Protein AF-A0A5R2NEH7-F1 (afdb_monomer_lite)

Foldseek 3Di:
DDPVVLQVPADKDWDWDADPVRDTDIDIGGQLLSLLLSLLLQLPDPPDDPVSSVVSLVSSLVSQCCCCVPVVHDNPDPVNVVDDPSSVVSNCVRNVPSDDPDCPPPNPPDDPD

pLDDT: mean 85.36, std 13.58, range [47.75, 96.75]

Secondary structure (DSSP, 8-state):
--THHHHHTSPEEEEEEE-TTS-EEEEEEE-HHHHHHHHHHHHT-TTS-HHHHHHHHHHHHHHHHIIIIIS---TT-HHHHTS-HHHHHHHHHHHTT-------TTS-SS---

Radius of gyration: 15.58 Å; chains: 1; bounding box: 39×42×32 Å

Structure (mmCIF, N/CA/C/O backbone):
data_AF-A0A5R2NEH7-F1
#
_entry.id   AF-A0A5R2NEH7-F1
#
loop_
_atom_site.group_PDB
_atom_site.id
_atom_site.type_symbol
_atom_site.label_atom_id
_atom_site.label_alt_id
_atom_site.label_comp_id
_atom_site.label_asym_id
_atom_site.label_entity_id
_atom_site.label_seq_id
_atom_site.pdbx_PDB_ins_code
_atom_site.Cartn_x
_atom_site.Cartn_y
_atom_site.Cartn_z
_atom_site.occupancy
_atom_site.B_iso_or_equiv
_atom_site.auth_seq_id
_atom_site.auth_comp_id
_atom_site.auth_asym_id
_atom_site.auth_atom_id
_atom_site.pdbx_PDB_model_num
ATOM 1 N N . MET A 1 1 ? 3.085 -15.963 -14.053 1.00 50.31 1 MET A N 1
ATOM 2 C CA . MET A 1 1 ? 3.107 -16.133 -12.584 1.00 50.31 1 MET A CA 1
ATOM 3 C C . MET A 1 1 ? 2.133 -15.149 -11.960 1.00 50.31 1 MET A C 1
ATOM 5 O O . MET A 1 1 ? 2.234 -13.955 -12.229 1.00 50.31 1 MET A O 1
ATOM 9 N N . ASP A 1 2 ? 1.176 -15.665 -11.191 1.00 71.12 2 ASP A N 1
ATOM 10 C CA . ASP A 1 2 ? 0.076 -14.908 -10.588 1.00 71.12 2 ASP A CA 1
ATOM 11 C C . ASP A 1 2 ? 0.502 -14.182 -9.305 1.00 71.12 2 ASP A C 1
ATOM 13 O O . ASP A 1 2 ? 0.607 -14.782 -8.239 1.00 71.12 2 ASP A O 1
ATOM 17 N N . GLY A 1 3 ? 0.700 -12.862 -9.394 1.00 81.81 3 GLY A N 1
ATOM 18 C CA . GLY A 1 3 ? 0.952 -11.993 -8.231 1.00 81.81 3 GLY A CA 1
ATOM 19 C C . GLY A 1 3 ? -0.271 -11.787 -7.328 1.00 81.81 3 GLY A C 1
ATOM 20 O O . GLY A 1 3 ? -0.130 -11.331 -6.196 1.00 81.81 3 GLY A O 1
ATOM 21 N N . LEU A 1 4 ? -1.467 -12.182 -7.784 1.00 87.25 4 LEU A N 1
ATOM 22 C CA . LEU A 1 4 ? -2.715 -12.039 -7.026 1.00 87.25 4 LEU A CA 1
ATOM 23 C C . LEU A 1 4 ? -2.692 -12.814 -5.700 1.00 87.25 4 LEU A C 1
ATOM 25 O O . LEU A 1 4 ? -3.285 -12.372 -4.717 1.00 87.25 4 LEU A O 1
ATOM 29 N N . GLN A 1 5 ? -1.956 -13.927 -5.644 1.00 88.88 5 GLN A N 1
ATOM 30 C CA . GLN A 1 5 ? -1.800 -14.723 -4.425 1.00 88.88 5 GLN A CA 1
ATOM 31 C C . GLN A 1 5 ? -1.187 -13.921 -3.267 1.00 88.88 5 GLN A C 1
ATOM 33 O O . GLN A 1 5 ? -1.487 -14.197 -2.107 1.00 88.88 5 GLN A O 1
ATOM 38 N N . TRP A 1 6 ? -0.388 -12.887 -3.556 1.00 88.81 6 TRP A N 1
ATOM 39 C CA . TRP A 1 6 ? 0.157 -11.999 -2.526 1.00 88.81 6 TRP A CA 1
ATOM 40 C C . TRP A 1 6 ? -0.922 -11.130 -1.870 1.00 88.81 6 TRP A C 1
ATOM 42 O O . TRP A 1 6 ? -0.818 -10.835 -0.685 1.00 88.81 6 TRP A O 1
ATOM 52 N N . LEU A 1 7 ? -1.975 -10.756 -2.606 1.00 88.69 7 LEU A N 1
ATOM 53 C CA . LEU A 1 7 ? -3.108 -10.002 -2.059 1.00 88.69 7 LEU A CA 1
ATOM 54 C C . LEU A 1 7 ? -4.114 -10.902 -1.340 1.00 88.69 7 LEU A C 1
ATOM 56 O O . LEU A 1 7 ? -4.660 -10.516 -0.309 1.00 88.69 7 LEU A O 1
ATOM 60 N N . ILE A 1 8 ? -4.362 -12.103 -1.869 1.00 88.88 8 ILE A N 1
ATOM 61 C CA . ILE A 1 8 ? -5.301 -13.057 -1.261 1.00 88.88 8 ILE A CA 1
ATOM 62 C C . ILE A 1 8 ? -4.853 -13.403 0.163 1.00 88.88 8 ILE A C 1
ATOM 64 O O . ILE A 1 8 ? -5.675 -13.366 1.081 1.00 88.88 8 ILE A O 1
ATOM 68 N N . ASN A 1 9 ? -3.548 -13.639 0.333 1.00 87.94 9 ASN A N 1
ATOM 69 C CA . ASN A 1 9 ? -2.920 -14.008 1.602 1.00 87.94 9 ASN A CA 1
ATOM 70 C C . ASN A 1 9 ? -2.441 -12.806 2.438 1.00 87.94 9 ASN A C 1
ATOM 72 O O . ASN A 1 9 ? -1.810 -12.996 3.476 1.00 87.94 9 ASN A O 1
ATOM 76 N N . ALA A 1 10 ? -2.711 -11.572 2.003 1.00 89.00 10 ALA A N 1
ATOM 77 C CA . ALA A 1 10 ? -2.406 -10.386 2.794 1.00 89.00 10 ALA A CA 1
ATOM 78 C C . ALA A 1 10 ? -3.265 -10.350 4.074 1.00 89.00 10 ALA A C 1
ATOM 80 O O . ALA A 1 10 ? -4.429 -10.779 4.026 1.00 89.00 10 ALA A O 1
ATOM 81 N N . PRO A 1 11 ? -2.748 -9.791 5.190 1.00 89.00 11 PRO A N 1
ATOM 82 C CA . PRO A 1 11 ? -3.546 -9.523 6.376 1.00 89.00 11 PRO A CA 1
ATOM 83 C C . PRO A 1 11 ? -4.824 -8.773 6.008 1.00 89.00 11 PRO A C 1
ATOM 85 O O . PRO A 1 11 ? -4.800 -7.792 5.253 1.00 89.00 11 PRO A O 1
ATOM 88 N N . LYS A 1 12 ? -5.945 -9.273 6.528 1.00 90.06 12 LYS A N 1
ATOM 89 C CA . LYS A 1 12 ? -7.229 -8.589 6.429 1.00 90.06 12 LYS A CA 1
ATOM 90 C C . LYS A 1 12 ? -7.257 -7.476 7.458 1.00 90.06 12 LYS A C 1
ATOM 92 O O . LYS A 1 12 ? -6.708 -7.609 8.549 1.00 90.06 12 LYS A O 1
ATOM 97 N N . MET A 1 13 ? -7.908 -6.396 7.088 1.00 89.38 13 MET A N 1
ATOM 98 C CA . MET A 1 13 ? -8.184 -5.285 7.971 1.00 89.38 13 MET A CA 1
ATOM 99 C C . MET A 1 13 ? -9.620 -4.835 7.770 1.00 89.38 13 MET A C 1
ATOM 101 O O . MET A 1 13 ? -10.271 -5.178 6.783 1.00 89.38 13 MET A O 1
ATOM 105 N N . GLU A 1 14 ? -10.090 -4.031 8.701 1.00 89.88 14 GLU A N 1
ATOM 106 C CA . GLU A 1 14 ? -11.409 -3.436 8.652 1.00 89.88 14 GLU A CA 1
ATOM 107 C C . GLU A 1 14 ? -11.258 -1.931 8.844 1.00 89.88 14 GLU A C 1
ATOM 109 O O . GLU A 1 14 ? -10.411 -1.476 9.617 1.00 89.88 14 GLU A O 1
ATOM 114 N N . ALA A 1 15 ? -12.057 -1.164 8.114 1.00 85.38 15 ALA A N 1
ATOM 115 C CA . ALA A 1 15 ? -12.224 0.263 8.329 1.00 85.38 15 ALA A CA 1
ATOM 116 C C . ALA A 1 15 ? -13.717 0.578 8.402 1.00 85.38 15 ALA A C 1
ATOM 118 O O . ALA A 1 15 ? -14.507 -0.025 7.680 1.00 85.38 15 ALA A O 1
ATOM 119 N N . VAL A 1 16 ? -14.103 1.531 9.247 1.00 90.00 16 VAL A N 1
ATOM 120 C CA . VAL A 1 16 ? -15.476 2.042 9.289 1.00 90.00 16 VAL A CA 1
ATOM 121 C C . VAL A 1 16 ? -15.549 3.292 8.417 1.00 90.00 16 VAL A C 1
ATOM 123 O O . VAL A 1 16 ? -14.756 4.215 8.591 1.00 90.00 16 VAL A O 1
ATOM 126 N N . ALA A 1 17 ? -16.490 3.309 7.479 1.00 88.75 17 ALA A N 1
ATOM 127 C CA . ALA A 1 17 ? -16.848 4.476 6.677 1.00 88.75 17 ALA A CA 1
ATOM 128 C C . ALA A 1 17 ? -18.251 4.972 7.053 1.00 88.75 17 ALA A C 1
ATOM 130 O O . ALA A 1 17 ? -18.974 4.292 7.776 1.00 88.75 17 ALA A O 1
ATOM 131 N N . ILE A 1 18 ? -18.636 6.145 6.554 1.00 93.38 18 ILE A N 1
ATOM 132 C CA . ILE A 1 18 ? -19.988 6.699 6.699 1.00 93.38 18 ILE A CA 1
ATOM 133 C C . ILE A 1 18 ? -20.693 6.607 5.341 1.00 93.38 18 ILE A C 1
ATOM 135 O O . ILE A 1 18 ? -20.111 7.001 4.329 1.00 93.38 18 ILE A O 1
ATOM 139 N N . ASP A 1 19 ? -21.907 6.054 5.308 1.00 93.69 19 ASP A N 1
ATOM 140 C CA . ASP A 1 19 ? -22.725 5.987 4.092 1.00 93.69 19 ASP A CA 1
ATOM 141 C C . ASP A 1 19 ? -23.433 7.321 3.783 1.00 93.69 19 ASP A C 1
ATOM 143 O O . ASP A 1 19 ? -23.387 8.279 4.554 1.00 93.69 19 ASP A O 1
ATOM 147 N N . GLU A 1 20 ? -24.131 7.385 2.647 1.00 95.44 20 GLU A N 1
ATOM 148 C CA . GLU A 1 20 ? -24.876 8.582 2.219 1.00 95.44 20 GLU A CA 1
ATOM 149 C C . GLU A 1 20 ? -26.028 8.977 3.164 1.00 95.44 20 GLU A C 1
ATOM 151 O O . GLU A 1 20 ? -26.542 10.092 3.097 1.00 95.44 20 GLU A O 1
ATOM 156 N N . ARG A 1 21 ? -26.439 8.070 4.055 1.00 96.00 21 ARG A N 1
ATOM 157 C CA . ARG A 1 21 ? -27.495 8.266 5.053 1.00 96.00 21 ARG A CA 1
ATOM 158 C C . ARG A 1 21 ? -26.924 8.634 6.429 1.00 96.00 21 ARG A C 1
ATOM 160 O O . ARG A 1 21 ? -27.700 8.843 7.360 1.00 96.00 21 ARG A O 1
ATOM 167 N N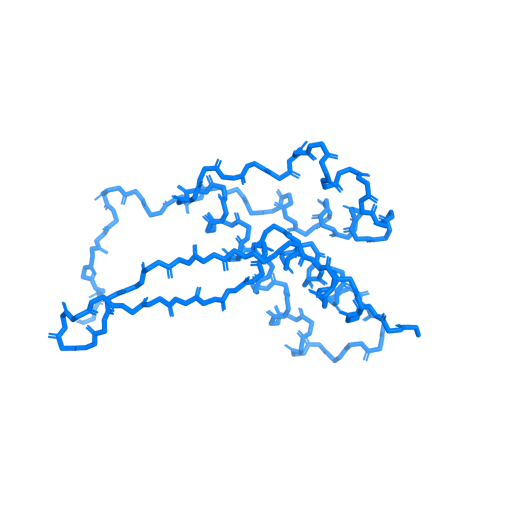 . GLY A 1 22 ? -25.600 8.717 6.568 1.00 95.31 22 GLY A N 1
ATOM 168 C CA . GLY A 1 22 ? -24.913 9.024 7.821 1.00 95.31 22 GLY A CA 1
ATOM 169 C C . GLY A 1 22 ? -24.691 7.821 8.743 1.00 95.31 22 GLY A C 1
ATOM 170 O O . GLY A 1 22 ? -24.282 8.009 9.888 1.00 95.31 22 GLY A O 1
ATOM 171 N N . TYR A 1 23 ? -24.947 6.592 8.288 1.00 96.75 23 TYR A N 1
ATOM 172 C CA . TYR A 1 23 ? -24.735 5.390 9.093 1.00 96.75 23 TYR A CA 1
ATOM 173 C C . TYR A 1 23 ? -23.315 4.834 8.925 1.00 96.75 23 TYR A C 1
ATOM 175 O O . TYR A 1 23 ? -22.757 4.878 7.825 1.00 96.75 23 TYR A O 1
ATOM 183 N N . PRO A 1 24 ? -22.721 4.274 9.996 1.00 96.62 24 PRO A N 1
ATOM 184 C CA . PRO A 1 24 ? -21.440 3.596 9.896 1.00 96.62 24 PRO A CA 1
ATOM 185 C C . PRO A 1 24 ? -21.573 2.297 9.091 1.00 96.62 24 PRO A C 1
ATOM 187 O O . PRO A 1 24 ? -22.487 1.502 9.310 1.00 96.62 24 PRO A O 1
ATOM 190 N N . VAL A 1 25 ? -20.616 2.060 8.198 1.00 95.75 25 VAL A N 1
ATOM 191 C CA . VAL A 1 25 ? -20.489 0.839 7.397 1.00 95.75 25 VAL A CA 1
ATOM 192 C C . VAL A 1 25 ? -19.093 0.262 7.582 1.00 95.75 25 VAL A C 1
ATOM 194 O O . VAL A 1 25 ? -18.093 0.929 7.312 1.00 95.75 25 VAL A O 1
ATOM 197 N N . SER A 1 26 ? -19.024 -0.998 8.009 1.00 93.69 26 SER A N 1
ATOM 198 C CA . SER A 1 26 ? -17.775 -1.758 8.057 1.00 93.69 26 SER A CA 1
ATOM 199 C C . SER A 1 26 ? -17.339 -2.161 6.650 1.00 93.69 26 SER A C 1
ATOM 201 O O . SER A 1 26 ? -18.06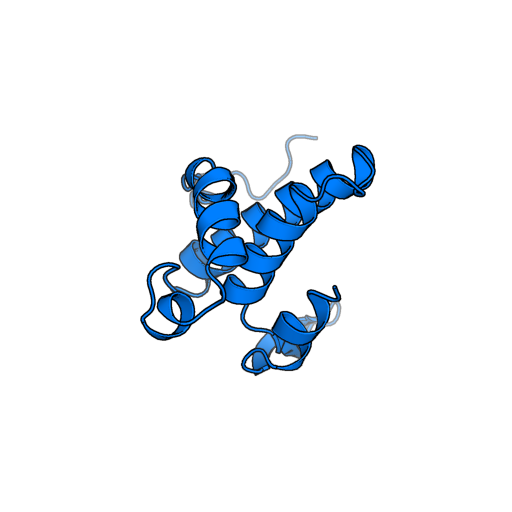8 -2.836 5.922 1.00 93.69 26 SER A O 1
ATOM 203 N N . ILE A 1 27 ? -16.119 -1.779 6.282 1.00 90.62 27 ILE A N 1
ATOM 204 C CA . ILE A 1 27 ? -15.468 -2.128 5.022 1.00 90.62 27 ILE A CA 1
ATOM 205 C C . ILE A 1 27 ? -14.348 -3.132 5.319 1.00 90.62 27 ILE A C 1
ATOM 207 O O . ILE A 1 27 ? -13.252 -2.729 5.731 1.00 90.62 27 ILE A O 1
ATOM 211 N N . PRO A 1 28 ? -14.575 -4.440 5.093 1.00 90.44 28 PRO A N 1
ATOM 212 C CA . PRO A 1 28 ? -13.501 -5.418 5.122 1.00 90.44 28 PRO A CA 1
ATOM 213 C C . PRO A 1 28 ? -12.596 -5.200 3.908 1.00 90.44 28 PRO A C 1
ATOM 215 O O . PRO A 1 28 ? -13.043 -5.190 2.760 1.00 90.44 28 PRO A O 1
ATOM 218 N N . THR A 1 29 ? -11.305 -5.024 4.151 1.00 89.25 29 THR A N 1
ATOM 219 C CA . THR A 1 29 ? -10.314 -4.771 3.106 1.00 89.25 29 THR A CA 1
ATOM 220 C C . THR A 1 29 ? -8.985 -5.460 3.426 1.00 89.25 29 THR A C 1
ATOM 222 O O . THR A 1 29 ? -8.844 -6.199 4.401 1.00 89.25 29 THR A O 1
ATOM 225 N N . ILE A 1 30 ? -8.008 -5.303 2.545 1.00 91.69 30 ILE A N 1
ATOM 226 C CA . ILE A 1 30 ? -6.640 -5.795 2.730 1.00 91.69 30 ILE A CA 1
ATOM 227 C C . ILE A 1 30 ? -5.737 -4.663 3.214 1.00 91.69 30 ILE A C 1
ATOM 229 O O . ILE A 1 30 ? -6.048 -3.495 2.993 1.00 91.69 30 ILE A O 1
ATOM 233 N N . ASP A 1 31 ? -4.593 -5.007 3.811 1.00 91.88 31 ASP A N 1
ATOM 234 C CA . ASP A 1 31 ? -3.582 -4.017 4.200 1.00 91.88 31 ASP A CA 1
ATOM 235 C C . ASP A 1 31 ? 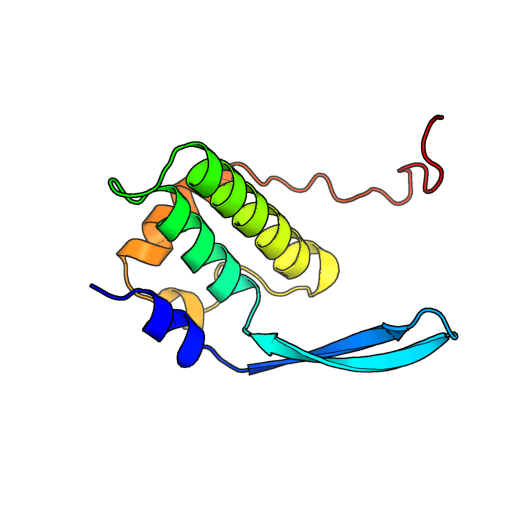-3.233 -3.078 3.012 1.00 91.88 31 ASP A C 1
ATOM 237 O O . ASP A 1 31 ? -2.711 -3.548 1.987 1.00 91.88 31 ASP A O 1
ATOM 241 N N . PRO A 1 32 ? -3.487 -1.754 3.116 1.00 92.50 32 PRO A N 1
ATOM 242 C CA . PRO A 1 32 ? -3.311 -0.799 2.028 1.00 92.50 32 PRO A CA 1
ATOM 243 C C . PRO A 1 32 ? -1.850 -0.670 1.618 1.00 92.50 32 PRO A C 1
ATOM 245 O O . PRO A 1 32 ? -1.569 -0.335 0.470 1.00 92.50 32 PRO A O 1
ATOM 248 N N . ARG A 1 33 ? -0.906 -0.983 2.513 1.00 93.50 33 ARG A N 1
ATOM 249 C CA . ARG A 1 33 ? 0.527 -0.974 2.207 1.00 93.50 33 ARG A CA 1
ATOM 250 C C . ARG A 1 33 ? 0.865 -2.118 1.265 1.00 93.50 33 ARG A C 1
ATOM 252 O O . ARG A 1 33 ? 1.546 -1.912 0.266 1.00 93.50 33 ARG A O 1
ATOM 259 N N . ILE A 1 34 ? 0.342 -3.316 1.528 1.00 94.62 34 ILE A N 1
ATOM 260 C CA . ILE A 1 34 ? 0.552 -4.478 0.651 1.00 94.62 34 ILE A CA 1
ATOM 261 C C . ILE A 1 34 ? -0.141 -4.260 -0.695 1.00 94.62 34 ILE A C 1
ATOM 263 O O . ILE A 1 34 ? 0.449 -4.538 -1.742 1.00 94.62 34 ILE A O 1
ATOM 267 N N . PHE A 1 35 ? -1.353 -3.695 -0.687 1.00 94.75 35 PHE A N 1
ATOM 268 C CA . PHE A 1 35 ? -2.035 -3.287 -1.913 1.00 94.75 35 PHE A CA 1
ATOM 269 C C . PHE A 1 35 ? -1.205 -2.281 -2.723 1.00 94.75 35 PHE A C 1
ATOM 271 O O . PHE A 1 35 ? -1.014 -2.484 -3.924 1.00 94.75 35 PHE A O 1
ATOM 278 N N . ALA A 1 36 ? -0.653 -1.251 -2.073 1.00 95.19 36 ALA A N 1
ATOM 279 C CA . ALA A 1 36 ? 0.195 -0.250 -2.711 1.00 95.19 36 ALA A CA 1
ATOM 280 C C . ALA A 1 36 ? 1.446 -0.874 -3.349 1.00 95.19 36 ALA A C 1
ATOM 282 O O . ALA A 1 36 ? 1.723 -0.647 -4.527 1.00 95.19 36 ALA A O 1
ATOM 283 N N . LEU A 1 37 ? 2.165 -1.725 -2.610 1.00 94.88 37 LEU A N 1
ATOM 284 C CA . LEU A 1 37 ? 3.346 -2.444 -3.104 1.00 94.88 37 LEU A CA 1
ATOM 285 C C . LEU A 1 37 ? 3.006 -3.317 -4.324 1.00 94.88 37 LEU A C 1
ATOM 287 O O . LEU A 1 37 ? 3.725 -3.313 -5.326 1.00 94.88 37 LEU A O 1
ATOM 291 N N . HIS A 1 38 ? 1.884 -4.035 -4.271 1.00 95.56 38 HIS A N 1
ATOM 292 C CA . HIS A 1 38 ? 1.419 -4.868 -5.378 1.00 95.56 38 HIS A CA 1
ATOM 293 C C . HIS A 1 38 ? 1.035 -4.057 -6.611 1.00 95.56 38 HIS A C 1
ATOM 295 O O . HIS A 1 38 ? 1.361 -4.442 -7.735 1.00 95.56 38 HIS A O 1
ATOM 301 N N . LYS A 1 39 ? 0.369 -2.921 -6.423 1.00 96.12 39 LYS A N 1
ATOM 302 C CA . LYS A 1 39 ? -0.019 -2.032 -7.516 1.00 96.12 39 LYS A CA 1
ATOM 303 C C . LYS A 1 39 ? 1.190 -1.373 -8.178 1.00 96.12 39 LYS A C 1
ATOM 305 O O . LYS A 1 39 ? 1.270 -1.369 -9.405 1.00 96.12 39 LYS A O 1
ATOM 310 N N . ALA A 1 40 ? 2.188 -0.966 -7.393 1.00 95.56 40 ALA A N 1
ATOM 311 C CA . ALA A 1 40 ? 3.467 -0.477 -7.907 1.00 95.56 40 ALA A CA 1
ATOM 312 C C . ALA A 1 40 ? 4.200 -1.536 -8.750 1.00 95.56 40 ALA A C 1
ATOM 314 O O . ALA A 1 40 ? 4.783 -1.225 -9.790 1.00 95.56 40 ALA A O 1
ATOM 315 N N . TRP A 1 41 ? 4.141 -2.804 -8.335 1.00 95.31 41 TRP A N 1
ATOM 316 C CA . TRP A 1 41 ? 4.677 -3.922 -9.111 1.00 95.31 41 TRP A CA 1
ATOM 317 C C . TRP A 1 41 ? 3.884 -4.194 -10.394 1.00 95.31 41 TRP A C 1
ATOM 319 O O . TRP A 1 41 ? 4.485 -4.319 -11.462 1.00 95.31 41 TRP A O 1
ATOM 329 N N . LEU A 1 42 ? 2.548 -4.222 -10.327 1.00 94.88 42 LEU A N 1
ATOM 330 C CA . LEU A 1 42 ? 1.689 -4.414 -11.501 1.00 94.88 42 LEU A CA 1
ATOM 331 C C . LEU A 1 42 ? 1.910 -3.342 -12.570 1.00 94.88 42 LEU A C 1
ATOM 333 O O . LEU A 1 42 ? 1.948 -3.673 -13.754 1.00 94.88 42 LEU A O 1
ATOM 337 N N . ALA A 1 43 ? 2.084 -2.085 -12.158 1.00 95.06 43 ALA A N 1
ATOM 338 C CA . ALA A 1 43 ? 2.319 -0.961 -13.060 1.00 95.06 43 ALA A CA 1
ATOM 339 C C . ALA A 1 43 ? 3.599 -1.115 -13.900 1.00 95.06 43 ALA A C 1
ATOM 341 O O . ALA A 1 43 ? 3.714 -0.525 -14.969 1.00 95.06 43 ALA A O 1
ATOM 342 N N . ARG A 1 44 ? 4.561 -1.916 -13.430 1.00 92.81 44 ARG A N 1
ATOM 343 C CA . ARG A 1 44 ? 5.871 -2.121 -14.066 1.00 92.81 44 ARG A CA 1
ATOM 344 C C . ARG A 1 44 ? 5.964 -3.409 -14.875 1.00 92.81 44 ARG A C 1
ATOM 346 O O . ARG A 1 44 ? 7.025 -3.711 -15.418 1.00 92.81 44 ARG A O 1
ATOM 353 N N . ARG A 1 45 ? 4.889 -4.193 -14.932 1.00 92.06 45 ARG A N 1
ATOM 354 C CA . ARG A 1 45 ? 4.883 -5.444 -15.684 1.00 92.06 45 ARG A CA 1
ATOM 355 C C . ARG A 1 45 ? 4.992 -5.178 -17.192 1.00 92.06 45 ARG A C 1
ATOM 357 O O . ARG A 1 45 ? 4.261 -4.330 -17.698 1.00 92.06 45 ARG A O 1
ATOM 364 N N . PRO A 1 46 ? 5.838 -5.928 -17.922 1.00 91.38 46 PRO A N 1
ATOM 365 C CA . PRO A 1 46 ? 6.044 -5.712 -19.356 1.00 91.38 46 PRO A CA 1
ATOM 366 C C . PRO A 1 46 ? 4.795 -6.022 -20.190 1.00 91.38 46 PRO A C 1
ATOM 368 O O . PRO A 1 46 ? 4.608 -5.453 -21.257 1.00 91.38 46 PRO A O 1
ATOM 371 N N . ASP A 1 47 ? 3.918 -6.896 -19.694 1.00 92.94 47 ASP A N 1
ATOM 372 C CA . ASP A 1 47 ? 2.658 -7.274 -20.335 1.00 92.94 47 ASP A CA 1
ATOM 373 C C . ASP A 1 47 ? 1.478 -6.359 -19.952 1.00 92.94 47 ASP A C 1
ATOM 375 O O . ASP A 1 47 ? 0.326 -6.632 -20.298 1.00 92.94 47 ASP A O 1
ATOM 379 N N . ARG A 1 48 ? 1.729 -5.267 -19.217 1.00 93.19 48 ARG A N 1
ATOM 380 C CA . ARG A 1 48 ? 0.689 -4.320 -18.806 1.00 93.19 48 ARG A CA 1
ATOM 381 C C . ARG A 1 48 ? 0.466 -3.270 -19.892 1.00 93.19 48 ARG A C 1
ATOM 383 O O . ARG A 1 48 ? 1.402 -2.618 -20.338 1.00 93.19 48 ARG A O 1
ATOM 390 N N . SER A 1 49 ? -0.790 -3.053 -20.290 1.00 95.94 49 SER A N 1
ATOM 391 C CA . SER A 1 49 ? -1.106 -1.953 -21.209 1.00 95.94 49 SER A CA 1
ATOM 392 C C . SER A 1 49 ? -0.813 -0.601 -20.555 1.00 95.94 49 SER A C 1
ATOM 394 O O . SER A 1 49 ? -1.032 -0.441 -19.353 1.00 95.94 49 SER A O 1
ATOM 396 N N . ALA A 1 50 ? -0.385 0.388 -21.345 1.00 93.75 50 ALA A N 1
ATOM 397 C CA . ALA A 1 50 ? 0.009 1.707 -20.839 1.00 93.75 50 ALA A CA 1
ATOM 398 C C . ALA A 1 50 ? -1.072 2.364 -19.956 1.00 93.75 50 ALA A C 1
ATOM 400 O O . ALA A 1 50 ? -0.782 2.835 -18.860 1.00 93.75 50 ALA A O 1
ATOM 401 N N . VAL A 1 51 ? -2.340 2.302 -20.380 1.00 95.38 51 VAL A N 1
ATOM 402 C CA . VAL A 1 51 ? -3.479 2.845 -19.614 1.00 95.38 51 VAL A CA 1
ATOM 403 C C . VAL A 1 51 ? -3.661 2.127 -18.272 1.00 95.38 51 VAL A C 1
ATOM 405 O O . VAL A 1 51 ? -3.917 2.763 -17.252 1.00 95.38 51 VAL A O 1
ATOM 408 N N . LYS A 1 52 ? -3.527 0.793 -18.241 1.00 95.38 52 LYS A N 1
ATOM 409 C CA . LYS A 1 52 ? -3.646 0.024 -16.992 1.00 95.38 52 LYS A CA 1
ATOM 410 C C . LYS A 1 52 ? -2.445 0.267 -16.079 1.00 95.38 52 LYS A C 1
ATOM 412 O O . LYS A 1 52 ? -2.636 0.373 -14.876 1.00 95.38 52 LYS A O 1
ATOM 417 N N . ALA A 1 53 ? -1.248 0.397 -16.646 1.00 95.44 53 ALA A N 1
ATOM 418 C CA . ALA A 1 53 ? -0.024 0.687 -15.912 1.00 95.44 53 ALA A CA 1
ATOM 419 C C . ALA A 1 53 ? -0.084 2.051 -15.209 1.00 95.44 53 ALA A C 1
ATOM 421 O O . ALA A 1 53 ? 0.208 2.131 -14.018 1.00 95.44 53 ALA A O 1
ATOM 422 N N . ALA A 1 54 ? -0.535 3.097 -15.912 1.00 94.75 54 ALA A N 1
ATOM 423 C CA . ALA A 1 54 ? -0.738 4.423 -15.327 1.00 94.75 54 ALA A CA 1
ATOM 424 C C . ALA A 1 54 ? -1.732 4.378 -14.154 1.00 94.75 54 ALA A C 1
ATOM 426 O O . ALA A 1 54 ? -1.410 4.823 -13.055 1.00 94.75 54 ALA A O 1
ATOM 427 N N . ARG A 1 55 ? -2.887 3.727 -14.349 1.00 96.06 55 ARG A N 1
ATOM 428 C CA . ARG A 1 55 ? -3.896 3.564 -13.293 1.00 96.06 55 ARG A CA 1
ATOM 429 C C . ARG A 1 55 ? -3.380 2.767 -12.094 1.00 96.06 55 ARG A C 1
ATOM 431 O O . ARG A 1 55 ? -3.662 3.121 -10.956 1.00 96.06 55 ARG A O 1
ATOM 438 N N . ASP A 1 56 ? -2.655 1.674 -12.326 1.00 96.44 56 ASP A N 1
ATOM 439 C CA . ASP A 1 56 ? -2.081 0.879 -11.237 1.00 96.44 56 ASP A CA 1
ATOM 440 C C . ASP A 1 56 ? -1.055 1.706 -10.441 1.00 96.44 56 ASP A C 1
ATOM 442 O O . ASP A 1 56 ? -1.023 1.605 -9.217 1.00 96.44 56 ASP A O 1
ATOM 446 N N . ARG A 1 57 ? -0.269 2.569 -11.102 1.00 95.69 57 ARG A N 1
ATOM 447 C CA . ARG A 1 57 ? 0.653 3.498 -10.431 1.00 95.69 57 ARG A CA 1
ATOM 448 C C . ARG A 1 57 ? -0.092 4.489 -9.535 1.00 95.69 57 ARG A C 1
ATOM 450 O O . ARG A 1 57 ? 0.233 4.593 -8.358 1.00 95.69 57 ARG A O 1
ATOM 457 N N . GLU A 1 58 ? -1.108 5.161 -10.066 1.00 95.06 58 GLU A N 1
ATOM 458 C CA . GLU A 1 58 ? -1.925 6.120 -9.306 1.00 95.06 58 GLU A CA 1
ATOM 459 C C . GLU A 1 58 ? -2.589 5.456 -8.092 1.00 95.06 58 GLU A C 1
ATOM 461 O O . GLU A 1 58 ? -2.552 5.983 -6.982 1.00 95.06 58 GLU A O 1
ATOM 466 N N . GLN A 1 59 ? -3.131 4.246 -8.269 1.00 95.38 59 GLN A N 1
ATOM 467 C CA . GLN A 1 59 ? -3.699 3.466 -7.168 1.00 95.38 59 GLN A CA 1
ATOM 468 C C . GLN A 1 59 ? -2.655 3.111 -6.103 1.00 95.38 59 GLN A C 1
ATOM 470 O O . GLN A 1 59 ? -2.970 3.146 -4.913 1.00 95.38 59 GLN A O 1
ATOM 475 N N . ALA A 1 60 ? -1.425 2.782 -6.508 1.00 95.94 60 ALA A N 1
ATOM 476 C CA . ALA A 1 60 ? -0.336 2.506 -5.576 1.00 95.94 60 ALA A CA 1
ATOM 477 C C . ALA A 1 60 ? 0.008 3.735 -4.725 1.00 95.94 60 ALA A C 1
ATOM 479 O O . ALA A 1 60 ? 0.130 3.631 -3.506 1.00 95.94 60 ALA A O 1
ATOM 480 N N . GLU A 1 61 ? 0.130 4.896 -5.366 1.00 94.00 61 GLU A N 1
ATOM 481 C CA . GLU A 1 61 ? 0.467 6.163 -4.716 1.00 94.00 61 GLU A CA 1
ATOM 482 C C . GLU A 1 61 ? -0.635 6.606 -3.751 1.00 94.00 61 GLU A C 1
ATOM 484 O O . GLU A 1 61 ? -0.355 6.926 -2.595 1.00 94.00 61 GLU A O 1
ATOM 489 N N . VAL A 1 62 ? -1.900 6.561 -4.176 1.00 93.19 62 VAL A N 1
ATOM 490 C CA . VAL A 1 62 ? -3.036 6.928 -3.320 1.00 93.19 62 VAL A CA 1
ATOM 491 C C . VAL A 1 62 ? -3.140 6.001 -2.111 1.00 93.19 62 VAL A C 1
ATOM 493 O O . VAL A 1 62 ? -3.264 6.491 -0.990 1.00 93.19 62 VAL A O 1
ATOM 496 N N . ALA A 1 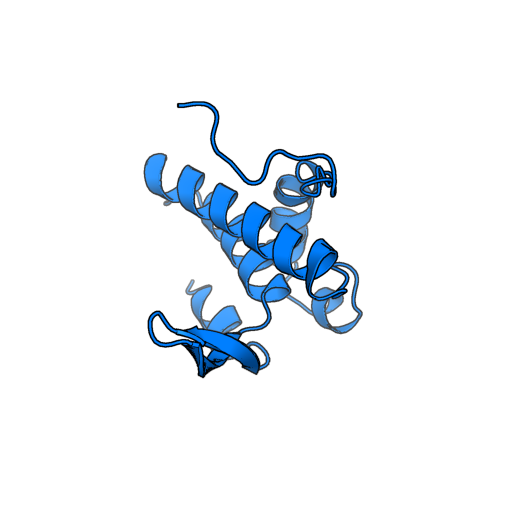63 ? -3.033 4.685 -2.302 1.00 93.31 63 ALA A N 1
ATOM 497 C CA . ALA A 1 63 ? -3.094 3.736 -1.194 1.00 93.31 63 ALA A CA 1
ATOM 498 C C . ALA A 1 63 ? -1.933 3.918 -0.203 1.00 93.31 63 ALA A C 1
ATOM 500 O O . ALA A 1 63 ? -2.146 3.850 1.007 1.00 93.31 63 ALA A O 1
ATOM 501 N N . ALA A 1 64 ? -0.725 4.210 -0.697 1.00 93.56 64 ALA A N 1
ATOM 502 C CA . ALA A 1 64 ? 0.419 4.535 0.147 1.00 93.56 64 ALA A CA 1
ATOM 503 C C . ALA A 1 64 ? 0.174 5.800 0.983 1.00 93.56 64 ALA A C 1
ATOM 505 O O . ALA A 1 64 ? 0.423 5.774 2.185 1.00 93.56 64 ALA A O 1
ATOM 506 N N . ARG A 1 65 ? -0.371 6.869 0.381 1.00 90.81 65 ARG A N 1
ATOM 507 C CA . ARG A 1 65 ? -0.732 8.100 1.108 1.00 90.81 65 ARG A CA 1
ATOM 508 C C . ARG A 1 65 ? -1.817 7.865 2.153 1.00 90.81 65 ARG A C 1
ATOM 510 O O . ARG A 1 65 ? -1.717 8.409 3.244 1.00 90.81 65 ARG A O 1
ATOM 517 N N . ILE A 1 66 ? -2.835 7.058 1.846 1.00 88.12 66 ILE A N 1
ATOM 518 C CA . ILE A 1 66 ? -3.870 6.683 2.823 1.00 88.12 66 ILE A CA 1
ATOM 519 C C . ILE A 1 66 ? -3.226 5.953 4.003 1.00 88.12 66 ILE A C 1
ATOM 521 O O . ILE A 1 66 ? -3.447 6.318 5.157 1.00 88.12 66 ILE A O 1
ATOM 525 N N . ALA A 1 67 ? -2.380 4.961 3.716 1.00 90.69 67 ALA A N 1
ATOM 526 C CA . ALA A 1 67 ? -1.709 4.182 4.745 1.00 90.69 67 ALA A CA 1
ATOM 527 C C . ALA A 1 67 ? -0.842 5.057 5.662 1.00 90.69 67 ALA A C 1
ATOM 529 O O . ALA A 1 67 ? -1.000 4.998 6.878 1.00 90.69 67 ALA A O 1
ATOM 530 N N . THR A 1 68 ? 0.046 5.879 5.100 1.00 90.38 68 THR A N 1
ATOM 531 C CA . THR A 1 68 ? 1.011 6.648 5.896 1.00 90.38 68 THR A CA 1
ATOM 532 C C . THR A 1 68 ? 0.424 7.928 6.478 1.00 90.38 68 THR A C 1
ATOM 534 O O . THR A 1 68 ? 0.729 8.258 7.618 1.00 90.38 68 THR A O 1
ATOM 537 N N . GLY A 1 69 ? -0.408 8.640 5.718 1.00 86.31 69 GLY A N 1
ATOM 538 C CA . GLY A 1 69 ? -0.930 9.953 6.090 1.00 86.31 69 GLY A CA 1
ATOM 539 C C . GLY A 1 69 ? -2.180 9.910 6.965 1.00 86.31 69 GLY A C 1
ATOM 540 O O . GLY A 1 69 ? -2.330 10.769 7.823 1.00 86.31 69 GLY A O 1
ATOM 541 N N . TYR A 1 70 ? -3.056 8.918 6.780 1.00 84.38 70 TYR A N 1
ATOM 542 C CA . TYR A 1 70 ? -4.348 8.865 7.482 1.00 84.38 70 TYR A CA 1
ATOM 543 C C . TYR A 1 70 ? -4.431 7.732 8.500 1.00 84.38 70 TYR A C 1
ATOM 545 O O . TYR A 1 70 ? -5.025 7.896 9.560 1.00 84.38 70 TYR A O 1
ATOM 553 N N . LEU A 1 71 ? -3.835 6.579 8.195 1.00 86.19 71 LEU A N 1
ATOM 554 C CA . LEU A 1 71 ? -3.910 5.401 9.064 1.00 86.19 71 LEU A CA 1
ATOM 555 C C . LEU A 1 71 ? -2.682 5.240 9.970 1.00 86.19 71 LEU A C 1
ATOM 557 O O . LEU A 1 71 ? -2.638 4.308 10.770 1.00 86.19 71 LEU A O 1
ATOM 561 N N . ASN A 1 72 ? -1.684 6.123 9.842 1.00 89.00 72 ASN A N 1
ATOM 562 C CA . ASN A 1 72 ? -0.410 6.054 10.562 1.00 89.00 72 ASN A CA 1
ATOM 563 C C . ASN A 1 72 ? 0.273 4.671 10.445 1.00 89.00 72 ASN A C 1
ATOM 565 O O . ASN A 1 72 ? 0.864 4.147 11.390 1.00 89.00 72 ASN A O 1
ATOM 569 N N . LEU A 1 73 ? 0.160 4.045 9.271 1.00 89.12 73 LEU A N 1
ATOM 570 C CA . LEU A 1 73 ? 0.752 2.750 8.954 1.00 89.12 73 LEU A CA 1
ATOM 571 C C . LEU A 1 73 ? 2.017 2.964 8.107 1.00 89.12 73 LEU A C 1
ATOM 573 O O . LEU A 1 73 ? 1.913 3.199 6.898 1.00 89.12 73 LEU A O 1
ATOM 577 N N . PRO A 1 74 ? 3.224 2.845 8.685 1.00 89.88 74 PRO A N 1
ATOM 578 C CA . PRO A 1 74 ? 4.455 3.113 7.953 1.00 89.88 74 PRO A CA 1
ATOM 579 C C . PRO A 1 74 ? 4.769 2.005 6.932 1.00 89.88 74 PRO A C 1
ATOM 581 O O . PRO A 1 74 ? 4.433 0.829 7.133 1.00 89.88 74 PRO A O 1
ATOM 584 N N . LEU A 1 75 ? 5.414 2.390 5.822 1.00 88.31 75 LEU A N 1
ATOM 585 C CA . LEU A 1 75 ? 5.770 1.503 4.698 1.00 88.31 75 LEU A CA 1
ATOM 586 C C . LEU A 1 75 ? 7.050 0.681 4.926 1.00 88.31 75 LEU A C 1
ATOM 588 O O . LEU A 1 75 ? 7.357 -0.202 4.128 1.00 88.31 75 LEU A O 1
ATOM 592 N N . ASP A 1 76 ? 7.791 0.938 6.000 1.00 86.38 76 ASP A N 1
ATOM 593 C CA . ASP A 1 76 ? 9.030 0.243 6.373 1.00 86.38 76 ASP A CA 1
ATOM 594 C C . ASP A 1 76 ? 8.836 -0.772 7.517 1.00 86.38 76 ASP A C 1
ATOM 596 O O . ASP A 1 76 ? 9.811 -1.276 8.088 1.00 86.38 76 ASP A O 1
ATOM 600 N N . GLY A 1 77 ? 7.578 -1.114 7.820 1.00 85.06 77 GLY A N 1
ATOM 601 C CA . GLY A 1 77 ? 7.214 -2.099 8.835 1.00 85.06 77 GLY A CA 1
ATOM 602 C C . GLY A 1 77 ? 7.878 -3.465 8.621 1.00 85.06 77 GLY A C 1
ATOM 603 O O . GLY A 1 77 ? 8.117 -3.900 7.493 1.00 85.06 77 GLY A O 1
ATOM 604 N N . GLU A 1 78 ? 8.165 -4.171 9.717 1.00 86.56 78 GLU A N 1
ATOM 605 C CA . GLU A 1 78 ? 8.943 -5.420 9.700 1.00 86.56 78 GLU A CA 1
ATOM 606 C C . GLU A 1 78 ? 8.314 -6.506 8.812 1.00 86.56 78 GLU A C 1
ATOM 608 O O . GLU A 1 78 ? 9.010 -7.113 7.997 1.00 86.56 78 GLU A O 1
ATOM 613 N N . HIS A 1 79 ? 6.989 -6.668 8.857 1.00 85.12 79 HIS A N 1
ATOM 614 C CA . HIS A 1 79 ? 6.294 -7.649 8.019 1.00 85.12 79 HIS A CA 1
ATOM 615 C C . HIS A 1 79 ? 6.393 -7.336 6.515 1.00 85.12 79 HIS A C 1
ATOM 617 O O . HIS A 1 79 ? 6.483 -8.259 5.706 1.00 85.12 79 HIS A O 1
ATOM 623 N N . LEU A 1 80 ? 6.482 -6.056 6.128 1.00 89.44 80 LEU A N 1
ATOM 624 C CA . LEU A 1 80 ? 6.606 -5.649 4.723 1.00 89.44 80 LEU A CA 1
ATOM 625 C C . LEU A 1 80 ? 7.977 -6.016 4.157 1.00 89.44 80 LEU A C 1
ATOM 627 O O . LEU A 1 80 ? 8.097 -6.288 2.963 1.00 89.44 80 LEU A O 1
ATOM 631 N N . LYS A 1 81 ? 9.008 -6.092 5.009 1.00 88.38 81 LYS A N 1
ATOM 632 C CA . LYS A 1 81 ? 10.355 -6.535 4.615 1.00 88.38 81 LYS A CA 1
ATOM 633 C C . LYS A 1 81 ? 10.380 -8.010 4.208 1.00 88.38 81 LYS A C 1
ATOM 635 O O . LYS A 1 81 ? 11.235 -8.395 3.413 1.00 88.38 81 LYS A O 1
ATOM 640 N N . ARG A 1 82 ? 9.425 -8.810 4.698 1.00 88.06 82 ARG A N 1
ATOM 641 C CA . ARG A 1 82 ? 9.271 -10.241 4.378 1.00 88.06 82 ARG A CA 1
ATOM 642 C C . ARG A 1 82 ? 8.555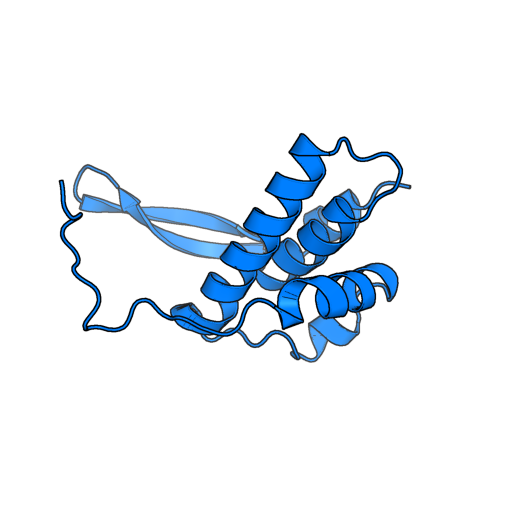 -10.488 3.049 1.00 88.06 82 ARG A C 1
ATOM 644 O O . ARG A 1 82 ? 8.522 -11.622 2.578 1.00 88.06 82 ARG A O 1
ATOM 651 N N . LEU A 1 83 ? 7.992 -9.448 2.427 1.00 88.94 83 LEU A N 1
ATOM 652 C CA . LEU A 1 83 ? 7.371 -9.572 1.113 1.00 88.94 83 LEU A CA 1
ATOM 653 C C . LEU A 1 83 ? 8.415 -9.896 0.028 1.00 88.94 83 LEU A C 1
ATOM 655 O O . LEU A 1 83 ? 9.581 -9.488 0.139 1.00 88.94 83 LEU A O 1
ATOM 659 N N . PRO A 1 84 ? 7.995 -10.577 -1.056 1.00 91.44 84 PRO A N 1
ATOM 660 C CA . PRO A 1 84 ? 8.835 -10.850 -2.216 1.00 91.44 84 PRO A CA 1
ATOM 661 C C . PRO A 1 84 ? 9.650 -9.636 -2.674 1.00 91.44 84 PRO A C 1
ATOM 663 O O . PRO A 1 84 ? 9.126 -8.528 -2.800 1.00 91.44 84 PRO A O 1
ATOM 666 N N . THR A 1 85 ? 10.931 -9.852 -2.983 1.00 91.69 85 THR A N 1
ATOM 667 C CA . THR A 1 85 ? 11.866 -8.785 -3.384 1.00 91.69 85 THR A CA 1
ATOM 668 C C . THR A 1 85 ? 11.340 -7.952 -4.554 1.00 91.69 85 THR A C 1
ATOM 670 O O . THR A 1 85 ? 11.411 -6.727 -4.510 1.00 91.69 85 THR A O 1
ATOM 673 N N . ALA A 1 86 ? 10.706 -8.595 -5.541 1.00 90.25 86 ALA A N 1
ATOM 674 C CA . ALA A 1 86 ? 10.126 -7.921 -6.701 1.00 90.25 86 ALA A CA 1
ATOM 675 C C . ALA A 1 86 ? 9.067 -6.859 -6.335 1.00 90.25 86 ALA A C 1
ATOM 677 O O . ALA A 1 86 ? 8.997 -5.820 -6.991 1.00 90.25 86 ALA A O 1
ATOM 678 N N . LEU A 1 87 ? 8.268 -7.086 -5.282 1.00 91.00 87 LEU A N 1
ATOM 679 C CA . LEU A 1 87 ? 7.301 -6.101 -4.782 1.00 91.00 87 LEU A CA 1
ATOM 680 C C . LEU A 1 87 ? 8.011 -4.909 -4.144 1.00 91.00 87 LEU A C 1
ATOM 682 O O . LEU A 1 87 ? 7.703 -3.760 -4.455 1.00 91.00 87 LEU A O 1
ATOM 686 N N . ARG A 1 88 ? 8.979 -5.190 -3.266 1.00 91.38 88 ARG A N 1
ATOM 687 C CA . ARG A 1 88 ? 9.711 -4.163 -2.515 1.00 91.38 88 ARG A CA 1
ATOM 688 C C . ARG A 1 88 ? 10.494 -3.238 -3.448 1.00 91.38 88 ARG A C 1
ATOM 690 O O . ARG A 1 88 ? 10.426 -2.020 -3.304 1.00 91.38 88 ARG A O 1
ATOM 697 N N . GLU A 1 89 ? 11.176 -3.796 -4.444 1.00 91.44 89 GLU A N 1
ATOM 698 C CA . GLU A 1 89 ? 11.931 -3.014 -5.429 1.00 91.44 89 GLU A CA 1
ATOM 699 C C . GLU A 1 89 ? 11.029 -2.170 -6.333 1.00 91.44 89 GLU A C 1
ATOM 701 O O . GLU A 1 89 ? 11.330 -1.005 -6.603 1.00 91.44 89 GLU A O 1
ATOM 706 N N . ALA A 1 90 ? 9.910 -2.733 -6.799 1.00 88.88 90 ALA A N 1
ATOM 707 C CA . ALA A 1 90 ? 8.957 -1.986 -7.612 1.00 88.88 90 ALA A CA 1
ATOM 708 C C . ALA A 1 90 ? 8.339 -0.818 -6.834 1.00 88.88 90 ALA A C 1
ATOM 710 O O . ALA A 1 90 ? 8.182 0.277 -7.383 1.00 88.88 90 ALA A O 1
ATOM 711 N N . ALA A 1 91 ? 8.037 -1.034 -5.553 1.00 87.69 91 ALA A N 1
ATOM 712 C CA . ALA A 1 91 ? 7.496 -0.013 -4.674 1.00 87.69 91 ALA A CA 1
ATOM 713 C C . ALA A 1 91 ? 8.507 1.102 -4.403 1.00 87.69 91 ALA A C 1
ATOM 715 O O . ALA A 1 91 ? 8.155 2.266 -4.559 1.00 87.69 91 ALA A O 1
ATOM 716 N N . ALA A 1 92 ? 9.771 0.780 -4.113 1.00 88.12 92 ALA A N 1
ATOM 717 C CA . ALA A 1 92 ? 10.815 1.788 -3.911 1.00 88.12 92 ALA A CA 1
ATOM 718 C C . ALA A 1 92 ? 10.943 2.749 -5.108 1.00 88.12 92 ALA A C 1
ATOM 720 O O . ALA A 1 92 ? 11.088 3.957 -4.930 1.00 88.12 92 ALA A O 1
ATOM 721 N N . LYS A 1 93 ? 10.815 2.238 -6.339 1.00 86.25 93 LYS A N 1
ATOM 722 C CA . LYS A 1 93 ? 10.901 3.051 -7.564 1.00 86.25 93 LYS A CA 1
ATOM 723 C C . LYS A 1 93 ? 9.625 3.829 -7.910 1.00 86.25 93 LYS A C 1
ATOM 725 O O . LYS A 1 93 ? 9.656 4.621 -8.845 1.00 86.25 93 LYS A O 1
ATOM 730 N N . THR A 1 94 ? 8.506 3.544 -7.250 1.00 85.00 94 THR A N 1
ATOM 731 C CA . THR A 1 94 ? 7.194 4.138 -7.566 1.00 85.00 94 THR A CA 1
ATOM 732 C C . THR A 1 94 ? 6.749 5.084 -6.453 1.00 85.00 94 THR A C 1
ATOM 734 O O . THR A 1 94 ? 6.397 6.226 -6.701 1.00 85.00 94 THR A O 1
ATOM 737 N N . LEU A 1 95 ? 6.855 4.641 -5.202 1.00 83.19 95 LEU A N 1
ATOM 738 C CA . LEU A 1 95 ? 6.390 5.368 -4.022 1.00 83.19 95 LEU A CA 1
ATOM 739 C C . LEU A 1 95 ? 7.393 6.415 -3.514 1.00 83.19 95 LEU A C 1
ATOM 741 O O . LEU A 1 95 ? 7.002 7.298 -2.763 1.00 83.19 95 LEU A O 1
ATOM 745 N N . SER A 1 96 ? 8.659 6.383 -3.949 1.00 66.69 96 SER A N 1
ATOM 746 C CA . SER A 1 96 ? 9.633 7.454 -3.653 1.00 66.69 96 SER A CA 1
ATOM 747 C C . SER A 1 96 ? 9.243 8.812 -4.247 1.00 66.69 96 SER A C 1
ATOM 749 O O . SER A 1 96 ? 9.750 9.840 -3.803 1.00 66.69 96 SER A O 1
ATOM 751 N N . GLN A 1 97 ? 8.322 8.822 -5.216 1.00 55.12 97 GLN A N 1
ATOM 752 C CA . GLN A 1 97 ? 7.758 10.032 -5.815 1.00 55.12 97 GLN A CA 1
ATOM 753 C C . GLN A 1 97 ? 6.517 10.541 -5.068 1.00 55.12 97 GLN A C 1
ATOM 755 O O . GLN A 1 97 ? 6.154 11.705 -5.210 1.00 55.12 97 GLN A O 1
ATOM 760 N N . ALA A 1 98 ? 5.904 9.713 -4.217 1.00 52.50 98 ALA A N 1
ATOM 761 C CA . ALA A 1 98 ? 4.768 10.095 -3.390 1.00 52.50 98 ALA A CA 1
ATOM 762 C C . ALA A 1 98 ? 5.252 10.807 -2.115 1.00 52.50 98 ALA A C 1
ATOM 764 O O . ALA A 1 98 ? 5.067 10.319 -1.001 1.00 52.50 98 ALA A O 1
ATOM 765 N N . ARG A 1 99 ? 5.911 11.964 -2.258 1.00 50.97 99 ARG A N 1
ATOM 766 C CA . ARG A 1 99 ? 6.085 12.864 -1.111 1.00 50.97 99 ARG A CA 1
ATOM 767 C C . ARG A 1 99 ? 4.730 13.462 -0.754 1.00 50.97 99 ARG A C 1
ATOM 769 O O . ARG A 1 99 ? 3.974 13.892 -1.619 1.00 50.97 99 ARG A O 1
ATOM 776 N N . SER A 1 100 ? 4.444 13.457 0.540 1.00 48.12 100 SER A N 1
ATOM 777 C CA . SER A 1 100 ? 3.248 14.000 1.164 1.00 48.12 100 SER A CA 1
ATOM 778 C C . SER A 1 100 ? 3.084 15.488 0.852 1.00 48.12 100 SER A C 1
ATOM 780 O O . SER A 1 100 ? 3.561 16.342 1.592 1.00 48.12 100 SER A O 1
ATOM 782 N N . GLN A 1 101 ? 2.349 15.809 -0.206 1.00 51.03 101 GLN A N 1
ATOM 783 C CA . GLN A 1 101 ? 1.319 16.823 -0.049 1.00 51.03 101 GLN A CA 1
ATOM 784 C C . GLN A 1 101 ? 0.156 16.095 0.619 1.00 51.03 101 GLN A C 1
ATOM 786 O O . GLN A 1 101 ? -0.656 15.442 -0.040 1.00 51.03 101 GLN A O 1
ATOM 791 N N . GLY A 1 102 ? 0.153 16.092 1.954 1.00 47.75 102 GLY A N 1
ATOM 792 C CA . GLY A 1 102 ? -1.121 15.951 2.644 1.00 47.75 102 GLY A CA 1
ATOM 793 C C . GLY A 1 102 ? -2.030 17.064 2.130 1.00 47.75 102 GLY A C 1
ATOM 794 O O . GLY A 1 102 ? -1.536 18.134 1.767 1.00 47.75 102 GLY A O 1
ATOM 795 N N . PHE A 1 103 ? -3.333 16.814 2.064 1.00 50.00 103 PHE A N 1
ATOM 796 C CA . PHE A 1 103 ? -4.264 17.933 2.071 1.00 50.00 103 PHE A CA 1
ATOM 797 C C . PHE A 1 103 ? -3.963 18.671 3.383 1.00 50.00 103 PHE A C 1
ATOM 799 O O . PHE A 1 103 ? -4.207 18.120 4.455 1.00 50.00 103 PHE A O 1
ATOM 806 N N . SER A 1 104 ? -3.279 19.820 3.301 1.00 50.53 104 SER A N 1
ATOM 807 C CA . SER A 1 104 ? -3.113 20.708 4.454 1.00 50.53 104 SER A CA 1
ATOM 808 C C . SER A 1 104 ? -4.508 21.009 4.994 1.00 50.53 104 SER A C 1
ATOM 810 O O . SER A 1 104 ? -5.448 21.058 4.197 1.00 50.53 104 SER A O 1
ATOM 812 N N . GLU A 1 105 ? -4.653 21.263 6.294 1.00 55.41 105 GLU A N 1
ATOM 813 C CA . GLU A 1 105 ? -5.882 21.884 6.816 1.00 55.41 105 GLU A CA 1
ATOM 814 C C . GLU A 1 105 ? -6.210 23.190 6.063 1.00 55.41 105 GLU A C 1
ATOM 816 O O . GLU A 1 105 ? -7.371 23.568 5.957 1.00 55.41 105 GLU A O 1
ATOM 821 N N . ASP A 1 106 ? -5.200 23.812 5.443 1.00 59.00 106 ASP A N 1
ATOM 822 C CA . ASP A 1 106 ? -5.331 24.987 4.576 1.00 59.00 106 ASP A CA 1
ATOM 823 C C . ASP A 1 106 ? -5.814 24.680 3.147 1.00 59.00 106 ASP A C 1
ATOM 825 O O . ASP A 1 106 ? -5.920 25.592 2.327 1.00 59.00 106 ASP A O 1
ATOM 829 N N . THR A 1 107 ? -6.046 23.413 2.789 1.00 60.62 107 THR A N 1
ATOM 830 C CA . THR A 1 107 ? -6.538 23.078 1.446 1.00 60.62 107 THR A CA 1
ATOM 831 C C . THR A 1 107 ? -8.032 23.376 1.398 1.00 60.62 107 THR A C 1
ATOM 833 O O . THR A 1 107 ? -8.763 22.805 2.212 1.00 60.62 107 THR A O 1
ATOM 836 N N . PRO A 1 108 ? -8.508 24.223 0.466 1.00 62.62 108 PRO A N 1
ATOM 837 C CA . PRO A 1 108 ? -9.930 24.500 0.333 1.00 62.62 108 PRO A CA 1
ATOM 838 C C . PRO A 1 108 ? -10.710 23.189 0.210 1.00 62.62 108 PRO A C 1
ATOM 840 O O . PRO A 1 108 ? -10.427 22.359 -0.655 1.00 62.62 108 PRO A O 1
ATOM 843 N N . ILE A 1 109 ? -11.659 22.977 1.126 1.00 64.88 109 ILE A N 1
ATOM 844 C CA . ILE A 1 109 ? -12.586 21.835 1.073 1.00 64.88 109 ILE A CA 1
ATOM 845 C C . ILE A 1 109 ? -13.532 22.005 -0.123 1.00 64.88 109 ILE A C 1
ATOM 847 O O . ILE A 1 109 ? -13.996 21.025 -0.706 1.00 64.88 109 ILE A O 1
ATOM 851 N N . GLU A 1 110 ? -13.793 23.257 -0.494 1.00 61.69 110 GLU A N 1
ATOM 852 C CA . GLU A 1 110 ? -14.609 23.611 -1.642 1.00 61.69 110 GLU A CA 1
ATOM 853 C C . GLU A 1 110 ? -13.763 23.608 -2.922 1.00 61.69 110 GLU A C 1
ATOM 855 O O . GLU A 1 110 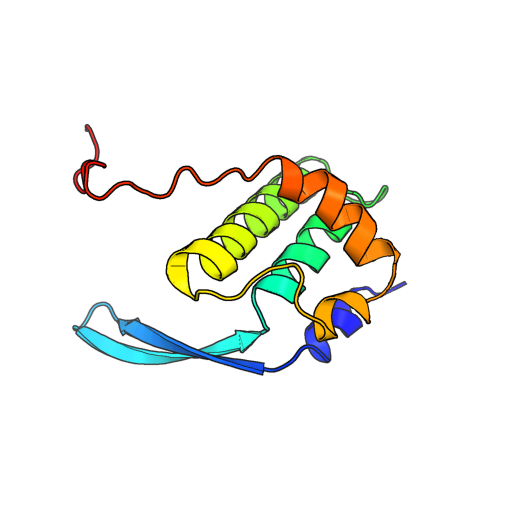? -12.661 24.158 -2.935 1.00 61.69 110 GLU A O 1
ATOM 860 N N . PRO A 1 111 ? -14.241 22.966 -3.997 1.00 58.62 111 PRO A N 1
ATOM 861 C CA . PRO A 1 111 ? -13.573 23.019 -5.287 1.00 58.62 111 PRO A CA 1
ATOM 862 C C . PRO A 1 111 ? -13.787 24.384 -5.971 1.00 58.62 111 PRO A C 1
ATOM 864 O O . PRO A 1 111 ? -14.869 24.953 -5.892 1.00 58.62 111 PRO A O 1
ATOM 867 N N . ASP A 1 112 ? -12.766 24.877 -6.679 1.00 68.38 112 ASP A N 1
ATOM 868 C CA . ASP A 1 112 ? -12.740 26.203 -7.330 1.00 68.38 112 ASP A CA 1
ATOM 869 C C . ASP A 1 112 ? -13.579 26.283 -8.634 1.00 68.38 112 ASP A C 1
ATOM 871 O O . ASP A 1 112 ? -13.077 26.739 -9.668 1.00 68.38 112 ASP A O 1
ATOM 875 N N . TRP A 1 113 ? -14.829 25.804 -8.637 1.00 69.62 113 TRP A N 1
ATOM 876 C CA . TRP A 1 113 ? -15.733 25.890 -9.798 1.00 69.62 113 TRP A CA 1
ATOM 877 C C . TRP A 1 113 ? -17.086 26.521 -9.481 1.00 69.62 113 TRP A C 1
ATOM 879 O O . TRP A 1 113 ? -17.648 26.249 -8.400 1.00 69.62 113 TRP A O 1
#

Sequence (113 aa):
MDGLQWLINAPKMEAVAIDERGYPVSIPTIDPRIFALHKAWLARRPDRSAVKAARDREQAEVAARIATGYLNLPLDGEHLKRLPTALREAAAKTLSQARSQGFSEDTPIEPDW